Protein AF-A0A350P289-F1 (afdb_monomer)

Mean predicted aligned error: 6.03 Å

Radius of gyration: 18.63 Å; Cα contacts (8 Å, |Δi|>4): 152; chains: 1; bounding box: 45×40×48 Å

pLDDT: mean 89.86, std 7.53, range [51.72, 98.38]

Structure (mmCIF, N/CA/C/O backbone):
data_AF-A0A350P289-F1
#
_entry.id   AF-A0A350P289-F1
#
loop_
_atom_site.group_PDB
_atom_site.id
_atom_site.type_symbol
_atom_site.label_atom_id
_atom_site.lab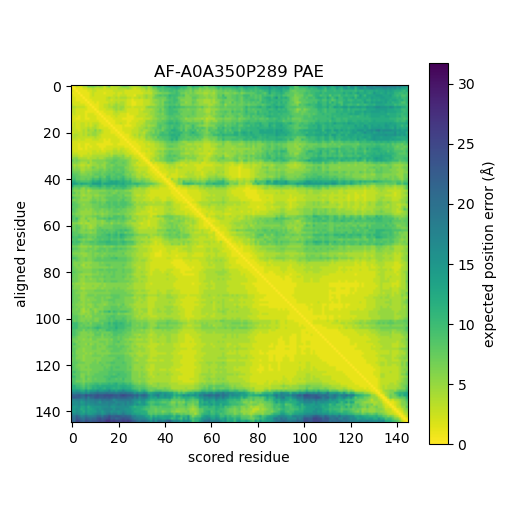el_alt_id
_atom_site.label_comp_id
_atom_site.label_asym_id
_atom_site.label_entity_id
_atom_site.label_seq_id
_atom_site.pdbx_PDB_ins_code
_atom_site.Cartn_x
_atom_site.Cartn_y
_atom_site.Cartn_z
_atom_site.occupancy
_atom_site.B_iso_or_equiv
_atom_site.auth_seq_id
_atom_site.auth_comp_id
_atom_site.auth_asym_id
_atom_site.auth_atom_id
_atom_site.pdbx_PDB_model_num
ATOM 1 N N . ALA A 1 1 ? 5.364 -18.287 -13.044 1.00 81.19 1 ALA A N 1
ATOM 2 C CA . ALA A 1 1 ? 4.497 -17.407 -12.232 1.00 81.19 1 ALA A CA 1
ATOM 3 C C . ALA A 1 1 ? 5.202 -16.102 -11.852 1.00 81.19 1 ALA A C 1
ATOM 5 O O . ALA A 1 1 ? 4.817 -15.075 -12.383 1.00 81.19 1 ALA A O 1
ATOM 6 N N . VAL A 1 2 ? 6.263 -16.122 -11.028 1.00 86.00 2 VAL A N 1
ATOM 7 C CA . VAL A 1 2 ? 6.943 -14.893 -10.541 1.00 86.00 2 VAL A CA 1
ATOM 8 C C . VAL A 1 2 ? 7.394 -13.955 -11.666 1.00 86.00 2 VAL A C 1
ATOM 10 O O . VAL A 1 2 ? 7.083 -12.773 -11.619 1.00 86.00 2 VAL A O 1
ATOM 13 N N . MET A 1 3 ? 8.055 -14.482 -12.703 1.00 89.81 3 MET A N 1
ATOM 14 C CA . MET A 1 3 ? 8.480 -13.670 -13.854 1.00 89.81 3 MET A CA 1
ATOM 15 C C . MET A 1 3 ? 7.303 -12.957 -14.532 1.00 89.81 3 MET A C 1
ATOM 17 O O . MET A 1 3 ? 7.392 -11.771 -14.814 1.00 89.81 3 MET A O 1
ATOM 21 N N . ALA A 1 4 ? 6.183 -13.658 -14.7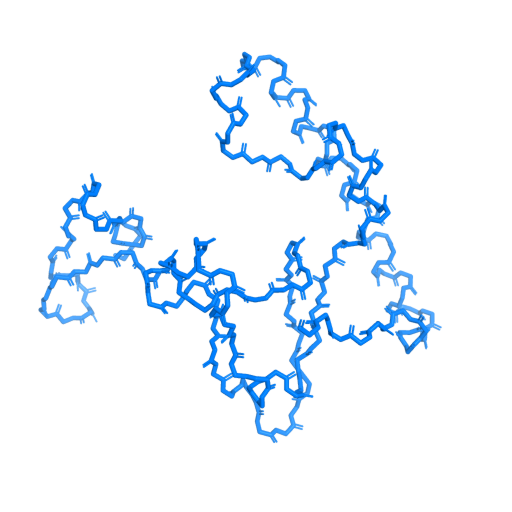25 1.00 90.62 4 ALA A N 1
ATOM 22 C CA . ALA A 1 4 ? 4.997 -13.091 -15.360 1.00 90.62 4 ALA A CA 1
ATOM 23 C C . ALA A 1 4 ? 4.347 -12.009 -14.501 1.00 90.62 4 ALA A C 1
ATOM 25 O O . ALA A 1 4 ? 3.934 -10.987 -15.026 1.00 90.62 4 ALA A O 1
ATOM 26 N N . SER A 1 5 ? 4.339 -12.192 -13.177 1.00 87.81 5 SER A N 1
ATOM 27 C CA . SER A 1 5 ? 3.789 -11.215 -12.234 1.00 87.81 5 SER A CA 1
ATOM 28 C C . SER A 1 5 ? 4.494 -9.858 -12.267 1.00 87.81 5 SER A C 1
ATOM 30 O O . SER A 1 5 ? 3.940 -8.917 -11.720 1.00 87.81 5 SER A O 1
ATOM 32 N N . GLY A 1 6 ? 5.692 -9.757 -12.851 1.00 86.88 6 GLY A N 1
ATOM 33 C CA . GLY A 1 6 ? 6.385 -8.486 -13.076 1.00 86.88 6 GLY A CA 1
ATOM 34 C C . GLY A 1 6 ? 6.463 -8.069 -14.547 1.00 86.88 6 GLY A C 1
ATOM 35 O O . GLY A 1 6 ? 7.056 -7.033 -14.844 1.00 86.88 6 GLY A O 1
ATOM 36 N N . SER A 1 7 ? 5.906 -8.854 -15.478 1.00 92.19 7 SER A N 1
ATOM 37 C CA . SER A 1 7 ? 5.923 -8.566 -16.916 1.00 92.19 7 SER A CA 1
ATOM 38 C C . SER A 1 7 ? 4.883 -7.501 -17.266 1.00 92.19 7 SER A C 1
ATOM 40 O O . SER A 1 7 ? 3.800 -7.809 -17.764 1.00 92.19 7 SER A O 1
ATOM 42 N N . ILE A 1 8 ? 5.195 -6.232 -16.997 1.00 88.19 8 ILE A N 1
ATOM 43 C CA . ILE A 1 8 ? 4.320 -5.103 -17.338 1.00 88.19 8 ILE A CA 1
ATOM 44 C C . ILE A 1 8 ? 4.228 -4.980 -18.872 1.00 88.19 8 ILE A C 1
ATOM 46 O O . ILE A 1 8 ? 5.271 -4.849 -19.529 1.00 88.19 8 ILE A O 1
ATOM 50 N N . PRO A 1 9 ? 3.014 -4.966 -19.462 1.00 87.12 9 PRO A N 1
ATOM 51 C CA . PRO A 1 9 ? 2.834 -4.764 -20.894 1.00 87.12 9 PRO A CA 1
ATOM 52 C C . PRO A 1 9 ? 3.561 -3.513 -21.390 1.00 87.12 9 PRO A C 1
ATOM 54 O O . PRO A 1 9 ? 3.576 -2.484 -20.717 1.00 87.12 9 PRO A O 1
ATOM 57 N N . LEU A 1 10 ? 4.148 -3.598 -22.587 1.00 87.06 10 LEU A N 1
ATOM 58 C CA . LEU A 1 10 ? 4.957 -2.546 -23.229 1.00 87.06 10 LEU A CA 1
ATOM 59 C C . LEU A 1 10 ? 6.327 -2.266 -22.580 1.00 87.06 10 LEU A C 1
ATOM 61 O O . LEU A 1 10 ? 7.142 -1.590 -23.202 1.00 87.06 10 LEU A O 1
ATOM 65 N N . ALA A 1 11 ? 6.607 -2.788 -21.382 1.00 89.12 11 ALA A N 1
ATOM 66 C CA . ALA A 1 11 ? 7.926 -2.704 -20.750 1.00 89.12 11 ALA A CA 1
ATOM 67 C C . ALA A 1 11 ? 8.704 -4.025 -20.853 1.00 89.12 11 ALA A C 1
ATOM 69 O O . ALA A 1 11 ? 9.914 -4.011 -21.071 1.00 89.12 11 ALA A O 1
ATOM 70 N N . LEU A 1 12 ? 8.013 -5.158 -20.704 1.00 92.06 12 LEU A N 1
ATOM 71 C CA . LEU A 1 12 ? 8.590 -6.502 -20.728 1.00 92.06 12 LEU A CA 1
ATOM 72 C C . LEU A 1 12 ? 7.738 -7.448 -21.583 1.00 92.06 12 LEU A C 1
ATOM 74 O O . LEU A 1 12 ? 6.526 -7.267 -21.726 1.00 92.06 12 LEU A O 1
ATOM 78 N N . SER A 1 13 ? 8.380 -8.473 -22.146 1.00 94.25 13 SER A N 1
ATOM 79 C CA . SER A 1 13 ? 7.691 -9.542 -22.875 1.00 94.25 13 SER A CA 1
ATOM 80 C C . SER A 1 13 ? 6.810 -10.381 -21.947 1.00 94.25 13 SER A C 1
ATOM 82 O O . SER A 1 13 ? 7.092 -10.514 -20.749 1.00 94.25 13 SER A O 1
ATOM 84 N N . ALA A 1 14 ? 5.762 -10.978 -22.520 1.00 94.06 14 ALA A N 1
ATOM 85 C CA . ALA A 1 14 ? 4.976 -11.992 -21.828 1.00 94.06 14 ALA A CA 1
ATOM 86 C C . ALA A 1 14 ? 5.861 -13.178 -21.434 1.00 94.06 14 ALA A C 1
ATOM 88 O O . ALA A 1 14 ? 6.860 -13.472 -22.095 1.00 94.06 14 ALA A O 1
ATOM 89 N N . VAL A 1 15 ? 5.452 -13.895 -20.393 1.00 95.50 15 VAL A N 1
ATOM 90 C CA . VAL A 1 15 ? 5.931 -15.257 -20.158 1.00 95.50 15 VAL A CA 1
ATOM 91 C C . VAL A 1 15 ? 4.938 -16.209 -20.805 1.00 95.50 15 VAL A C 1
ATOM 93 O O . VAL A 1 15 ? 3.743 -16.097 -20.557 1.00 95.50 15 VAL A O 1
ATOM 96 N N . GLU A 1 16 ? 5.425 -17.135 -21.617 1.00 96.06 16 GLU A N 1
ATOM 97 C CA . GLU A 1 16 ? 4.596 -18.118 -22.318 1.00 96.06 16 GLU A CA 1
ATOM 98 C C . GLU A 1 16 ? 4.479 -19.422 -21.524 1.00 96.06 16 GLU A C 1
ATOM 100 O O . GLU A 1 16 ? 5.413 -19.811 -20.818 1.00 96.06 16 GLU A O 1
ATOM 105 N N . ASP A 1 17 ? 3.322 -20.080 -21.645 1.00 93.75 17 ASP A N 1
ATOM 106 C CA . ASP A 1 17 ? 3.087 -21.484 -21.282 1.00 93.75 17 ASP A CA 1
ATOM 107 C C . ASP A 1 17 ? 3.637 -21.883 -19.900 1.00 93.75 17 ASP A C 1
ATOM 109 O O . ASP A 1 17 ? 4.353 -22.875 -19.726 1.00 93.75 17 ASP A O 1
ATOM 113 N N . ILE A 1 18 ? 3.304 -21.087 -18.877 1.00 93.88 18 ILE A N 1
ATOM 114 C CA . ILE A 1 18 ? 3.727 -21.351 -17.500 1.00 93.88 18 ILE A CA 1
ATOM 115 C C . ILE A 1 18 ? 3.205 -22.724 -17.068 1.00 93.88 18 ILE A C 1
ATOM 117 O O . ILE A 1 18 ? 2.000 -22.975 -17.057 1.00 93.88 18 ILE A O 1
ATOM 121 N N . HIS A 1 19 ? 4.118 -23.594 -16.625 1.00 92.44 19 HIS A N 1
ATOM 122 C CA . HIS A 1 19 ? 3.779 -24.928 -16.134 1.00 92.44 19 HIS A CA 1
ATOM 123 C C . HIS A 1 19 ? 2.638 -24.884 -15.101 1.00 92.44 19 HIS A C 1
ATOM 125 O O . HIS A 1 19 ? 2.766 -24.265 -14.042 1.00 92.44 19 HIS A O 1
ATOM 131 N N . GLY A 1 20 ? 1.535 -25.572 -15.405 1.00 93.31 20 GLY A N 1
ATOM 132 C CA . GLY A 1 20 ? 0.345 -25.657 -14.553 1.00 93.31 20 GLY A CA 1
ATOM 133 C C . GLY A 1 20 ? -0.681 -24.530 -14.727 1.00 93.31 20 GLY A C 1
ATOM 134 O O . GLY A 1 20 ? -1.769 -24.645 -14.175 1.00 93.31 20 GLY A O 1
ATOM 135 N N . ALA A 1 21 ? -0.385 -23.480 -15.499 1.00 91.50 21 ALA A N 1
ATOM 136 C CA . ALA A 1 21 ? -1.321 -22.383 -15.771 1.00 91.50 21 ALA A CA 1
ATOM 137 C C . ALA A 1 21 ? -2.129 -22.572 -17.071 1.00 91.50 21 ALA A C 1
ATOM 139 O O . ALA A 1 21 ? -3.082 -21.830 -17.310 1.00 91.50 21 ALA A O 1
ATOM 140 N N . GLY A 1 22 ? -1.758 -23.563 -17.889 1.00 92.81 22 GLY A N 1
ATOM 141 C CA . GLY A 1 22 ? -2.282 -23.761 -19.242 1.00 92.81 22 GLY A CA 1
ATOM 142 C C . GLY A 1 22 ? -1.423 -23.073 -20.313 1.00 92.81 22 GLY A C 1
ATOM 143 O O . GLY A 1 22 ? -0.402 -22.467 -19.988 1.00 92.81 22 GLY A O 1
ATOM 144 N N . PRO A 1 23 ? -1.786 -23.218 -21.597 1.00 94.75 23 PRO A N 1
ATOM 145 C CA . PRO A 1 23 ? -1.129 -22.497 -22.679 1.00 94.75 23 PRO A CA 1
ATOM 146 C C . PRO A 1 23 ? -1.579 -21.029 -22.722 1.00 94.75 23 PRO A C 1
ATOM 148 O O . PRO A 1 23 ? -2.761 -20.739 -22.515 1.00 94.75 23 PRO A O 1
ATOM 151 N N . GLY A 1 24 ? -0.667 -20.109 -23.043 1.00 94.06 24 GLY A N 1
ATOM 152 C CA . GLY A 1 24 ? -1.000 -18.691 -23.212 1.00 94.06 24 GLY A CA 1
ATOM 153 C C . GLY A 1 24 ? 0.111 -17.702 -22.862 1.00 94.06 24 GLY A C 1
ATOM 154 O O . GLY A 1 24 ? 1.205 -18.068 -22.440 1.00 94.06 24 GLY A O 1
ATOM 155 N N . MET A 1 25 ? -0.212 -16.418 -23.039 1.00 94.69 25 MET A N 1
ATOM 156 C CA . MET A 1 25 ? 0.654 -15.278 -22.729 1.00 94.69 25 MET A CA 1
ATOM 157 C C . MET A 1 25 ? 0.299 -14.722 -21.352 1.00 94.69 25 MET A C 1
ATOM 159 O O . MET A 1 25 ? -0.821 -14.257 -21.140 1.00 94.69 25 MET A O 1
ATOM 163 N N . TYR A 1 26 ? 1.257 -14.732 -20.433 1.00 93.69 26 TYR A N 1
ATOM 164 C CA . TYR A 1 26 ? 1.068 -14.268 -19.064 1.00 93.69 26 TYR A CA 1
ATOM 165 C C . TYR A 1 26 ? 1.821 -12.955 -18.834 1.00 93.69 26 TYR A C 1
ATOM 167 O O . TYR A 1 26 ? 3.030 -12.864 -19.064 1.00 93.69 26 TYR A O 1
ATOM 175 N N . TYR A 1 27 ? 1.090 -11.957 -18.346 1.00 92.94 27 TYR A N 1
ATOM 176 C CA . TYR A 1 27 ? 1.582 -10.623 -18.004 1.00 92.94 27 TYR A CA 1
ATOM 177 C C . TYR A 1 27 ? 1.338 -10.321 -16.521 1.00 92.94 27 TYR A C 1
ATOM 179 O O . TYR A 1 27 ? 0.742 -11.123 -15.799 1.00 92.94 27 TYR A O 1
ATOM 187 N N . ASP A 1 28 ? 1.808 -9.155 -16.082 1.00 91.81 28 ASP A N 1
ATOM 188 C CA . ASP A 1 28 ? 1.608 -8.642 -14.729 1.00 91.81 28 ASP A CA 1
ATOM 189 C C . ASP A 1 28 ? 0.106 -8.557 -14.401 1.00 91.81 28 ASP A C 1
ATOM 191 O O . ASP A 1 28 ? -0.660 -7.876 -15.086 1.00 91.81 28 ASP A O 1
ATOM 195 N N . GLY A 1 29 ? -0.315 -9.268 -13.351 1.00 86.62 29 GLY A N 1
ATOM 196 C CA . GLY A 1 29 ? -1.717 -9.324 -12.929 1.00 86.62 29 GLY A CA 1
ATOM 197 C C . GLY A 1 29 ? -2.240 -7.997 -12.377 1.00 86.62 29 GLY A C 1
ATOM 198 O O . GLY A 1 29 ? -3.435 -7.731 -12.453 1.00 86.62 29 GLY A O 1
ATOM 199 N N . GLY A 1 30 ? -1.358 -7.107 -11.917 1.00 85.25 30 GLY A N 1
ATOM 200 C CA . GLY A 1 30 ? -1.731 -5.763 -11.488 1.00 85.25 30 GLY A CA 1
ATOM 201 C C . GLY A 1 30 ? -2.308 -4.918 -12.624 1.00 85.25 30 GLY A C 1
ATOM 202 O O . GLY A 1 30 ? -2.946 -3.903 -12.365 1.00 85.25 30 GLY A O 1
ATOM 203 N N . VAL A 1 31 ? -2.134 -5.320 -13.888 1.00 84.31 31 VAL A N 1
ATOM 204 C CA . VAL A 1 31 ? -2.793 -4.669 -15.028 1.00 84.31 31 VAL A CA 1
ATOM 205 C C . VAL A 1 31 ? -4.316 -4.742 -14.907 1.00 84.31 31 VAL A C 1
ATOM 207 O O . VAL A 1 31 ? -4.980 -3.742 -15.189 1.00 84.31 31 VAL A O 1
ATOM 210 N N . THR A 1 32 ? -4.853 -5.888 -14.479 1.00 78.38 32 THR A N 1
ATOM 211 C CA . THR A 1 32 ? -6.297 -6.123 -14.319 1.00 78.38 32 THR A CA 1
ATOM 212 C C . THR A 1 32 ? -6.752 -5.947 -12.878 1.00 78.38 32 THR A C 1
ATOM 214 O O . THR A 1 32 ? -7.766 -5.297 -12.651 1.00 78.38 32 THR A O 1
ATOM 217 N N . ASP A 1 33 ? -5.974 -6.456 -11.924 1.00 80.50 33 ASP A N 1
ATOM 218 C CA . ASP A 1 33 ? -6.335 -6.557 -10.510 1.00 80.50 33 ASP A CA 1
ATOM 219 C C . ASP A 1 33 ? -5.272 -5.874 -9.645 1.00 80.50 33 ASP A C 1
ATOM 221 O O . ASP A 1 33 ? -4.585 -6.501 -8.837 1.00 80.50 33 ASP A O 1
ATOM 225 N N . TYR A 1 34 ? -5.083 -4.566 -9.848 1.00 86.44 34 TYR A N 1
ATOM 226 C CA . TYR A 1 34 ? -4.118 -3.793 -9.061 1.00 86.44 34 TYR A CA 1
ATOM 227 C C . TYR A 1 34 ? -4.546 -3.728 -7.594 1.00 86.44 34 TYR A C 1
ATOM 229 O O . TYR A 1 34 ? -3.760 -4.005 -6.688 1.00 86.44 34 TYR A O 1
ATOM 237 N N . HIS A 1 35 ? -5.818 -3.411 -7.378 1.00 89.44 35 HIS A N 1
ATOM 238 C CA . HIS A 1 35 ? -6.513 -3.649 -6.127 1.00 89.44 35 HIS A CA 1
ATOM 239 C C . HIS A 1 35 ? -7.829 -4.339 -6.456 1.00 89.44 35 HIS A C 1
ATOM 241 O O . HIS A 1 35 ? -8.568 -3.872 -7.322 1.00 89.44 35 HIS A O 1
ATOM 247 N N . PHE A 1 36 ? -8.122 -5.439 -5.771 1.00 87.94 36 PHE A N 1
ATOM 248 C CA . PHE A 1 36 ? -9.312 -6.229 -6.063 1.00 87.94 36 PHE A CA 1
ATOM 249 C C . PHE A 1 36 ? -10.581 -5.400 -5.874 1.00 87.94 36 PHE A C 1
ATOM 251 O O . PHE A 1 36 ? -10.825 -4.901 -4.776 1.00 87.94 36 PHE A O 1
ATOM 258 N N . ASP A 1 37 ? -11.376 -5.283 -6.937 1.00 88.38 37 ASP A N 1
ATOM 259 C CA . ASP A 1 37 ? -12.699 -4.653 -6.958 1.00 88.38 37 ASP A CA 1
ATOM 260 C C . ASP A 1 37 ? -13.769 -5.732 -7.148 1.00 88.38 37 ASP A C 1
ATOM 262 O O . ASP A 1 37 ? -14.396 -5.849 -8.202 1.00 88.38 37 ASP A O 1
ATOM 266 N N . ILE A 1 38 ? -13.914 -6.577 -6.125 1.00 90.50 38 ILE A N 1
ATOM 267 C CA . ILE A 1 38 ? -14.813 -7.736 -6.103 1.00 90.50 38 ILE A CA 1
ATOM 268 C C . ILE A 1 38 ? -15.575 -7.792 -4.772 1.00 90.50 38 ILE A C 1
ATOM 270 O O . ILE A 1 38 ? -15.069 -7.283 -3.772 1.00 90.50 38 ILE A O 1
ATOM 274 N N . PRO A 1 39 ? -16.735 -8.469 -4.702 1.0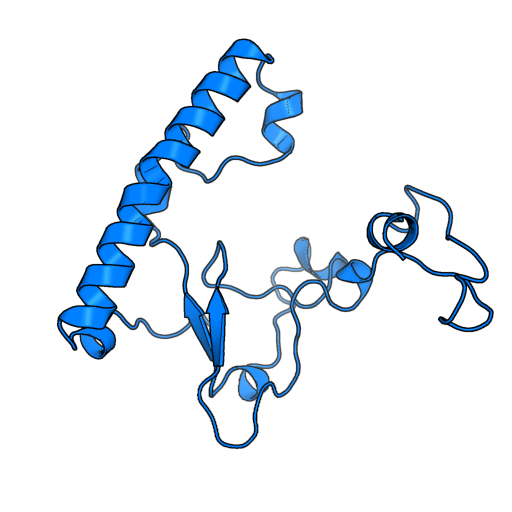0 91.25 39 PRO A N 1
ATOM 275 C CA . PRO A 1 39 ? -17.375 -8.771 -3.425 1.00 91.25 39 PRO A CA 1
ATOM 276 C C . PRO A 1 39 ? -16.481 -9.740 -2.634 1.00 91.25 39 PRO A C 1
ATOM 278 O O . PRO A 1 39 ? -16.363 -10.911 -2.993 1.00 91.25 39 PRO A O 1
ATOM 281 N N . PHE A 1 40 ? -15.798 -9.254 -1.593 1.00 90.00 40 PHE A N 1
ATOM 282 C CA . PHE A 1 40 ? -14.787 -10.054 -0.886 1.00 90.00 40 PHE A CA 1
ATOM 283 C C . PHE A 1 40 ? -15.379 -11.155 0.004 1.00 90.00 40 PHE A C 1
ATOM 285 O O . PHE A 1 40 ? -14.760 -12.203 0.184 1.00 90.00 40 PHE A O 1
ATOM 292 N N . SER A 1 41 ? -16.538 -10.905 0.610 1.00 89.56 41 SER A N 1
ATOM 293 C CA . SER A 1 41 ? -17.231 -11.850 1.489 1.00 89.56 41 SER A CA 1
ATOM 294 C C . SER A 1 41 ? -18.719 -11.518 1.531 1.00 89.56 41 SER A C 1
ATOM 296 O O . SER A 1 41 ? -19.082 -10.345 1.492 1.00 89.56 41 SER A O 1
ATOM 298 N N . ASP A 1 42 ? -19.564 -12.542 1.635 1.00 85.50 42 ASP A N 1
ATOM 299 C CA . ASP A 1 42 ? -21.020 -12.377 1.695 1.00 85.50 42 ASP A CA 1
ATOM 300 C C . ASP A 1 42 ? -21.535 -12.100 3.120 1.00 85.50 42 ASP A C 1
ATOM 302 O O . ASP A 1 42 ? -22.618 -11.541 3.291 1.00 85.50 42 ASP A O 1
ATOM 306 N N . ASP A 1 43 ? -20.788 -12.499 4.155 1.00 88.75 43 ASP A N 1
ATOM 307 C CA . ASP A 1 43 ? -21.287 -12.556 5.538 1.00 88.75 43 ASP A CA 1
ATOM 308 C C . ASP A 1 43 ? -20.286 -12.103 6.613 1.00 88.75 43 ASP A C 1
ATOM 310 O O . ASP A 1 43 ? -20.629 -12.056 7.797 1.00 88.75 43 ASP A O 1
ATOM 314 N N . SER A 1 44 ? -19.059 -11.751 6.227 1.00 91.88 44 SER A N 1
ATOM 315 C CA . SER A 1 44 ? -17.975 -11.444 7.161 1.00 91.88 44 SER A CA 1
ATOM 316 C C . SER A 1 44 ? -17.348 -10.083 6.882 1.00 91.88 44 SER A C 1
ATOM 318 O O . SER A 1 44 ? -17.383 -9.577 5.764 1.00 91.88 44 SER A O 1
ATOM 320 N N . LEU A 1 45 ? -16.742 -9.484 7.910 1.00 91.69 45 LEU A N 1
ATOM 321 C CA . LEU A 1 45 ? -15.894 -8.306 7.738 1.00 91.69 45 LEU A CA 1
ATOM 322 C C . LEU A 1 45 ? -14.532 -8.733 7.176 1.00 91.69 45 LEU A C 1
ATOM 324 O O . LEU A 1 45 ? -13.934 -9.698 7.655 1.00 91.69 45 LEU A O 1
ATOM 328 N N . VAL A 1 46 ? -14.014 -7.976 6.213 1.00 93.38 46 VAL A N 1
ATOM 329 C CA . VAL A 1 46 ? -12.716 -8.218 5.581 1.00 93.38 46 VAL A CA 1
ATOM 330 C C . VAL A 1 46 ? -11.736 -7.141 6.016 1.00 93.38 46 VAL A C 1
ATOM 332 O O . VAL A 1 46 ? -11.961 -5.955 5.797 1.00 93.38 46 VAL A O 1
ATOM 335 N N . LEU A 1 47 ? -10.631 -7.552 6.636 1.00 91.38 47 LEU A N 1
ATOM 336 C CA . LEU A 1 47 ? -9.525 -6.651 6.943 1.00 91.38 47 LEU A CA 1
ATOM 337 C C . LEU A 1 47 ? -8.606 -6.558 5.723 1.00 91.38 47 LEU A C 1
ATOM 339 O O . LEU A 1 47 ? -8.080 -7.576 5.273 1.00 91.38 47 LEU A O 1
ATOM 343 N N . TYR A 1 48 ? -8.391 -5.346 5.218 1.00 92.06 48 TYR A N 1
ATOM 344 C CA . TYR A 1 48 ? -7.573 -5.084 4.036 1.00 92.06 48 TYR A CA 1
ATOM 345 C C . TYR A 1 48 ? -6.394 -4.165 4.398 1.00 92.06 48 TYR A C 1
ATOM 347 O O . TYR A 1 48 ? -6.535 -2.939 4.385 1.00 92.06 48 TYR A O 1
ATOM 355 N N . PRO A 1 49 ? -5.225 -4.722 4.772 1.00 91.94 49 PRO A N 1
ATOM 356 C CA . PRO A 1 49 ? -4.032 -3.927 5.043 1.00 91.94 49 PRO A CA 1
ATOM 357 C C . PRO A 1 49 ? -3.562 -3.203 3.781 1.00 91.94 49 PRO A C 1
ATOM 359 O O . PRO A 1 49 ? -3.325 -3.827 2.745 1.00 91.94 49 PRO A O 1
ATOM 362 N N . HIS A 1 50 ? -3.407 -1.886 3.865 1.00 91.88 50 HIS A N 1
ATOM 363 C CA . HIS A 1 50 ? -2.998 -1.066 2.737 1.00 91.88 50 HIS A CA 1
ATOM 364 C C . HIS A 1 50 ? -2.160 0.146 3.161 1.00 91.88 50 HIS A C 1
ATOM 366 O O . HIS A 1 50 ? -2.093 0.505 4.332 1.00 91.88 50 HIS A O 1
ATOM 372 N N . PHE A 1 51 ? -1.492 0.786 2.201 1.00 89.00 51 PHE A N 1
ATOM 373 C CA . PHE A 1 51 ? -0.659 1.968 2.466 1.00 89.00 51 PHE A CA 1
ATOM 374 C C . PHE A 1 51 ? -1.451 3.279 2.416 1.00 89.00 51 PHE A C 1
ATOM 376 O O . PHE A 1 51 ? -0.989 4.291 2.935 1.00 89.00 51 PHE A O 1
ATOM 383 N N . TYR A 1 52 ? -2.627 3.258 1.787 1.00 87.50 52 TYR A N 1
ATOM 384 C CA . TYR A 1 52 ? -3.478 4.421 1.561 1.00 87.50 52 TYR A CA 1
ATOM 385 C C . TYR A 1 52 ? -4.944 4.099 1.887 1.00 87.50 52 TYR A C 1
ATOM 387 O O . TYR A 1 52 ? -5.329 2.932 1.841 1.00 87.50 52 TYR A O 1
ATOM 395 N N . PRO A 1 53 ? -5.781 5.112 2.163 1.00 87.25 53 PRO A N 1
ATOM 396 C CA . PRO A 1 53 ? -7.205 4.912 2.446 1.00 87.25 53 PRO A CA 1
ATOM 397 C C . PRO A 1 53 ? -8.074 4.744 1.187 1.00 87.25 53 PRO A C 1
ATOM 399 O O . PRO A 1 53 ? -9.293 4.659 1.297 1.00 87.25 53 PRO A O 1
ATOM 402 N N . HIS A 1 54 ? -7.479 4.722 -0.010 1.00 85.31 54 HIS A N 1
ATOM 403 C CA . HIS A 1 54 ? -8.196 4.665 -1.284 1.00 85.31 54 HIS A CA 1
ATOM 404 C C . HIS A 1 54 ? -7.795 3.452 -2.117 1.00 85.31 54 HIS A C 1
ATOM 406 O O . HIS A 1 54 ? -6.685 2.932 -2.003 1.00 85.31 54 HIS A O 1
ATOM 412 N N . ILE A 1 55 ? -8.698 3.056 -3.015 1.00 86.94 55 ILE A N 1
ATOM 413 C CA . ILE A 1 55 ? -8.525 1.916 -3.905 1.00 86.94 55 ILE A CA 1
ATOM 414 C C . ILE A 1 55 ? -8.477 2.368 -5.369 1.00 86.94 55 ILE A C 1
ATOM 416 O O . ILE A 1 55 ? -9.266 3.189 -5.831 1.00 86.94 55 ILE A O 1
ATOM 420 N N . THR A 1 56 ? -7.531 1.802 -6.110 1.00 88.12 56 THR A N 1
ATOM 421 C CA . THR A 1 56 ? -7.346 1.978 -7.559 1.00 88.12 56 THR A CA 1
ATOM 422 C C . THR A 1 56 ? -7.481 0.611 -8.239 1.00 88.12 56 THR A C 1
ATOM 424 O O . THR A 1 56 ? -6.532 -0.162 -8.122 1.00 88.12 56 THR A O 1
ATOM 427 N N . PRO A 1 57 ? -8.611 0.291 -8.897 1.00 83.44 57 PRO A N 1
ATOM 428 C CA . PRO A 1 57 ? -8.899 -1.068 -9.369 1.00 83.44 57 PRO A CA 1
ATOM 429 C C . PRO A 1 57 ? -7.857 -1.631 -10.343 1.00 83.44 57 PRO A C 1
ATOM 431 O O . PRO A 1 57 ? -7.271 -2.679 -10.087 1.00 83.44 57 PRO A O 1
ATOM 434 N N . GLY A 1 58 ? -7.560 -0.908 -11.426 1.00 83.31 58 GLY A N 1
ATOM 435 C CA . GLY A 1 58 ? -6.576 -1.319 -12.427 1.00 83.31 58 GLY A CA 1
ATOM 436 C C . GLY A 1 58 ? -5.329 -0.437 -12.452 1.00 83.31 58 GLY A C 1
ATOM 437 O O . GLY A 1 58 ? -5.353 0.746 -12.102 1.00 83.31 58 GLY A O 1
ATOM 438 N N . TRP A 1 59 ? -4.216 -0.974 -12.957 1.00 83.00 59 TRP A N 1
ATOM 439 C CA . TRP A 1 59 ? -2.971 -0.209 -13.100 1.00 83.00 59 TRP A CA 1
ATOM 440 C C . TRP A 1 59 ? -3.128 1.038 -13.984 1.00 83.00 59 TRP A C 1
ATOM 442 O O . TRP A 1 59 ? -2.546 2.084 -13.684 1.00 83.00 59 TRP A O 1
ATOM 452 N N . PHE A 1 60 ? -3.951 0.955 -15.036 1.00 83.94 60 PHE A N 1
ATOM 453 C CA . PHE A 1 60 ? -4.253 2.085 -15.923 1.00 83.94 60 PHE A CA 1
ATOM 454 C C . PHE A 1 60 ? -5.099 3.179 -15.256 1.00 83.94 60 PHE A C 1
ATOM 456 O O . PHE A 1 60 ? -5.074 4.324 -15.708 1.00 83.94 60 PHE A O 1
ATOM 463 N N . ASP A 1 61 ? -5.792 2.873 -14.157 1.00 85.00 61 ASP A N 1
ATOM 464 C CA . ASP A 1 61 ? -6.640 3.839 -13.453 1.00 85.00 61 ASP A CA 1
ATOM 465 C C . ASP A 1 61 ? -5.822 4.826 -12.609 1.00 85.00 61 ASP A C 1
ATOM 467 O O . ASP A 1 61 ? -6.326 5.881 -12.235 1.00 85.00 61 ASP A O 1
ATOM 471 N N . LYS A 1 62 ? -4.526 4.563 -12.378 1.00 81.81 62 LYS A N 1
ATOM 472 C CA . LYS A 1 62 ? -3.629 5.440 -11.597 1.00 81.81 62 LYS A CA 1
ATOM 473 C C . LYS A 1 62 ? -3.590 6.889 -12.085 1.00 81.81 62 LYS A C 1
ATOM 475 O O . LYS A 1 62 ? -3.325 7.791 -11.297 1.00 81.81 62 LYS A O 1
ATOM 480 N N . MET A 1 63 ? -3.793 7.112 -13.383 1.00 84.75 63 MET A N 1
ATOM 481 C CA . MET A 1 63 ? -3.818 8.451 -13.987 1.00 84.75 63 MET A CA 1
ATOM 482 C C . MET A 1 63 ? -5.240 8.990 -14.192 1.00 84.75 63 MET A C 1
ATOM 484 O O . MET A 1 63 ? -5.406 10.139 -14.598 1.00 84.75 63 MET A O 1
ATOM 488 N N . LEU A 1 64 ? -6.260 8.176 -13.921 1.00 87.69 64 LEU A N 1
ATOM 489 C CA . LEU A 1 64 ? -7.668 8.464 -14.159 1.00 87.69 64 LEU A CA 1
ATOM 490 C C . LEU A 1 64 ? -8.370 8.629 -12.808 1.00 87.69 64 LEU A C 1
ATOM 492 O O . LEU A 1 64 ? -9.084 7.743 -12.356 1.00 87.69 64 LEU A O 1
ATOM 496 N N . SER A 1 65 ? -8.188 9.776 -12.151 1.00 82.12 65 SER A N 1
ATOM 497 C CA . SER A 1 65 ? -8.688 10.019 -10.781 1.00 82.12 65 SER A CA 1
ATOM 498 C C . SER A 1 65 ? -10.211 9.894 -10.600 1.00 82.12 65 SER A C 1
ATOM 500 O O . SER A 1 65 ? -10.696 9.834 -9.470 1.00 82.12 65 SER A O 1
ATOM 502 N N . TRP A 1 66 ? -10.971 9.855 -11.699 1.00 83.94 66 TRP A N 1
ATOM 503 C CA . TRP A 1 66 ? -12.417 9.625 -11.706 1.00 83.94 66 TRP A CA 1
ATOM 504 C C . TRP A 1 66 ? -12.811 8.140 -11.716 1.00 83.94 66 TRP A C 1
ATOM 506 O O . TRP A 1 66 ? -13.976 7.826 -11.482 1.00 83.94 66 TRP A O 1
ATOM 516 N N . ARG A 1 67 ? -11.882 7.225 -12.018 1.00 84.12 67 ARG A N 1
ATOM 517 C CA . ARG A 1 67 ? -12.110 5.775 -11.975 1.00 84.12 67 ARG A CA 1
ATOM 518 C C . ARG A 1 67 ? -11.852 5.291 -10.554 1.00 84.12 67 ARG A C 1
ATOM 520 O O . ARG A 1 67 ? -10.750 5.432 -10.033 1.00 84.12 67 ARG A O 1
ATOM 527 N N . ARG A 1 68 ? -12.892 4.748 -9.930 1.00 81.25 68 ARG A N 1
ATOM 528 C CA . ARG A 1 68 ? -12.883 4.231 -8.557 1.00 81.25 68 ARG A CA 1
ATOM 529 C C . ARG A 1 68 ? -13.497 2.837 -8.550 1.00 81.25 68 ARG A C 1
ATOM 531 O O . ARG A 1 68 ? -14.249 2.512 -9.469 1.00 81.25 68 ARG A O 1
ATOM 538 N N . GLY A 1 69 ? -13.160 2.046 -7.533 1.00 84.50 69 GLY A N 1
ATOM 539 C CA . GLY A 1 69 ? -13.800 0.748 -7.319 1.00 84.50 69 GLY A CA 1
ATOM 540 C C . GLY A 1 69 ? -15.294 0.903 -7.042 1.00 84.50 69 GLY A C 1
ATOM 541 O O . GLY A 1 69 ? -15.743 1.979 -6.633 1.00 84.50 69 GLY A O 1
ATOM 542 N N . ASN A 1 70 ? -16.071 -0.152 -7.276 1.00 88.75 70 ASN A N 1
ATOM 543 C CA . ASN A 1 70 ? -17.493 -0.152 -6.956 1.00 88.75 70 ASN A CA 1
ATOM 544 C C . ASN A 1 70 ? -17.669 -0.087 -5.428 1.00 88.75 70 ASN A C 1
ATOM 546 O O . ASN A 1 70 ? -17.296 -1.042 -4.750 1.00 88.75 70 ASN A O 1
ATOM 550 N N . PRO A 1 71 ? -18.282 0.969 -4.857 1.00 87.38 71 PRO A N 1
ATOM 551 C CA . PRO A 1 71 ? -18.427 1.092 -3.406 1.00 87.38 71 PRO A CA 1
ATOM 552 C C . PRO A 1 71 ? -19.105 -0.119 -2.752 1.00 87.38 71 PRO A C 1
ATOM 554 O O . PRO A 1 71 ? -18.715 -0.511 -1.660 1.00 87.38 71 PRO A O 1
ATOM 557 N N . GLN A 1 72 ? -20.042 -0.762 -3.460 1.00 90.25 72 GLN A N 1
ATOM 558 C CA . GLN A 1 72 ? -20.772 -1.941 -2.974 1.00 90.25 72 GLN A CA 1
ATOM 559 C C . GLN A 1 72 ? -19.862 -3.148 -2.713 1.00 90.25 72 GLN A C 1
ATOM 561 O O . GLN A 1 72 ? -20.175 -3.997 -1.887 1.00 90.25 72 GLN A O 1
ATOM 566 N N . HIS A 1 73 ? -18.725 -3.240 -3.407 1.00 91.62 73 HIS A N 1
ATOM 567 C CA . HIS A 1 73 ? -17.749 -4.307 -3.190 1.00 91.62 73 HIS A CA 1
ATOM 568 C C . HIS A 1 73 ? -16.955 -4.131 -1.886 1.00 91.62 73 HIS A C 1
ATOM 570 O O . HIS A 1 73 ? -16.323 -5.079 -1.426 1.00 91.62 73 HIS A O 1
ATOM 576 N N . TYR A 1 74 ? -17.001 -2.939 -1.281 1.00 90.00 74 TYR A N 1
ATOM 577 C CA . TYR A 1 74 ? -16.241 -2.590 -0.080 1.00 90.00 74 TYR A CA 1
ATOM 578 C C . TYR A 1 74 ? -17.125 -2.320 1.146 1.00 90.00 74 TYR A C 1
ATOM 580 O O . TYR A 1 74 ? -16.605 -1.908 2.181 1.00 90.00 74 TYR A O 1
ATOM 588 N N . ASP A 1 75 ? -18.435 -2.583 1.076 1.00 90.00 75 ASP A N 1
ATOM 589 C CA . ASP A 1 75 ? -19.383 -2.323 2.176 1.00 90.00 75 ASP A CA 1
ATOM 590 C C . ASP A 1 75 ? -19.030 -3.084 3.475 1.00 90.00 75 ASP A C 1
ATOM 592 O O . ASP A 1 75 ? -19.368 -2.643 4.575 1.00 90.00 75 ASP A O 1
ATOM 596 N N . ASN A 1 76 ? -18.317 -4.209 3.363 1.00 92.12 76 ASN A N 1
ATOM 597 C CA . ASN A 1 76 ? -17.808 -5.018 4.474 1.00 92.12 76 ASN A CA 1
ATOM 598 C C . ASN A 1 76 ? -16.272 -5.043 4.561 1.00 92.12 76 ASN A C 1
ATOM 600 O O . ASN A 1 76 ? -15.705 -5.957 5.166 1.00 92.12 76 ASN A O 1
ATOM 604 N N . VAL A 1 77 ? -15.584 -4.061 3.976 1.00 92.38 77 VAL A N 1
ATOM 605 C CA . VAL A 1 77 ? -14.119 -3.991 3.983 1.00 92.38 77 VAL A CA 1
ATOM 606 C C . VAL A 1 77 ? -13.642 -2.898 4.937 1.00 92.38 77 VAL A C 1
ATOM 608 O O . VAL A 1 77 ? -13.981 -1.726 4.797 1.00 92.38 77 VAL A O 1
ATOM 611 N N . LEU A 1 78 ? -12.796 -3.279 5.894 1.00 91.62 78 LEU A N 1
ATOM 612 C CA . LEU A 1 78 ? -12.053 -2.360 6.748 1.00 91.62 78 LEU A CA 1
ATOM 613 C C . LEU A 1 78 ? -10.627 -2.213 6.212 1.00 91.62 78 LEU A C 1
ATOM 615 O O . LEU A 1 78 ? -9.811 -3.131 6.334 1.00 91.62 78 LEU A O 1
ATOM 619 N N . ILE A 1 79 ? -10.318 -1.049 5.640 1.00 91.88 79 ILE A N 1
ATOM 620 C CA . ILE A 1 79 ? -8.961 -0.728 5.190 1.00 91.88 79 ILE A CA 1
ATOM 621 C C . ILE A 1 79 ? -8.119 -0.336 6.405 1.00 91.88 79 ILE A C 1
ATOM 623 O O . ILE A 1 79 ? -8.440 0.615 7.116 1.00 91.88 79 ILE A O 1
ATOM 627 N N . LEU A 1 80 ? -7.033 -1.071 6.636 1.00 92.00 80 LEU A N 1
ATOM 628 C CA . LEU A 1 80 ? -6.055 -0.763 7.675 1.00 92.00 80 LEU A CA 1
ATOM 629 C C . LEU A 1 80 ? -4.855 -0.075 7.030 1.00 92.00 80 LEU A C 1
ATOM 631 O O . LEU A 1 80 ? -4.058 -0.737 6.367 1.00 92.00 80 LEU A O 1
ATOM 635 N N . CYS A 1 81 ? -4.725 1.234 7.228 1.00 93.50 81 CYS A N 1
ATOM 636 C CA . CYS A 1 81 ? -3.635 2.029 6.672 1.00 93.50 81 CYS A CA 1
ATOM 637 C C . CYS A 1 81 ? -3.109 3.070 7.673 1.00 93.50 81 CYS A C 1
ATOM 639 O O . CYS A 1 81 ? -3.807 3.401 8.633 1.00 93.50 81 CYS A O 1
ATOM 641 N N . PRO A 1 82 ? -1.896 3.613 7.458 1.00 94.31 82 PRO A N 1
ATOM 642 C CA . PRO A 1 82 ? -1.389 4.721 8.261 1.00 94.31 82 PRO A CA 1
ATOM 643 C C . PRO A 1 82 ? -2.275 5.968 8.127 1.00 94.31 82 PRO A C 1
ATOM 645 O O . PRO A 1 82 ? -2.848 6.218 7.063 1.00 94.31 82 PRO A O 1
ATOM 648 N N . SER A 1 83 ? -2.353 6.775 9.186 1.00 92.69 83 SER A N 1
ATOM 649 C CA . SER A 1 83 ? -3.067 8.055 9.153 1.00 92.69 83 SER A CA 1
ATOM 650 C C . SER A 1 83 ? -2.327 9.105 8.316 1.00 92.69 83 SER A C 1
ATOM 652 O O . SER A 1 83 ? -1.103 9.047 8.140 1.00 92.69 83 SER A O 1
ATOM 654 N N . ALA A 1 84 ? -3.061 10.104 7.822 1.00 93.31 84 ALA A N 1
ATOM 655 C CA . ALA A 1 84 ? -2.476 11.216 7.075 1.00 93.31 84 ALA A CA 1
ATOM 656 C C . ALA A 1 84 ? -1.467 12.002 7.929 1.00 93.31 84 ALA A C 1
ATOM 658 O O . ALA A 1 84 ? -0.419 12.415 7.433 1.00 93.31 84 ALA A O 1
ATOM 659 N N . GLU A 1 85 ? -1.747 12.155 9.224 1.00 95.12 85 GLU A N 1
ATOM 660 C CA . GLU A 1 85 ? -0.879 12.812 10.198 1.00 95.12 85 GLU A CA 1
ATOM 661 C C . GLU A 1 85 ? 0.437 12.050 10.375 1.00 95.12 85 GLU A C 1
ATOM 663 O O . GLU A 1 85 ? 1.511 12.661 10.371 1.00 95.12 85 GLU A O 1
ATOM 668 N N . TRP A 1 86 ? 0.377 10.717 10.472 1.00 96.19 86 TRP A N 1
ATOM 669 C CA . TRP A 1 86 ? 1.580 9.895 10.570 1.00 96.19 86 TRP A CA 1
ATOM 670 C C . TRP A 1 86 ? 2.429 10.018 9.302 1.00 96.19 86 TRP A C 1
ATOM 672 O O . TRP A 1 86 ? 3.627 10.295 9.396 1.00 96.19 86 TRP A O 1
ATOM 682 N N . VAL A 1 87 ? 1.812 9.928 8.118 1.00 97.06 87 VAL A N 1
ATOM 683 C CA . VAL A 1 87 ? 2.513 10.095 6.831 1.00 97.06 87 VAL A CA 1
ATOM 684 C C . VAL A 1 87 ? 3.136 11.488 6.706 1.00 97.06 87 VAL A C 1
ATOM 686 O O . VAL A 1 87 ? 4.289 11.608 6.287 1.00 97.06 87 VAL A O 1
ATOM 689 N N . ALA A 1 88 ? 2.424 12.542 7.114 1.00 97.62 88 ALA A N 1
ATOM 690 C CA . ALA A 1 88 ? 2.930 13.913 7.088 1.00 97.62 88 ALA A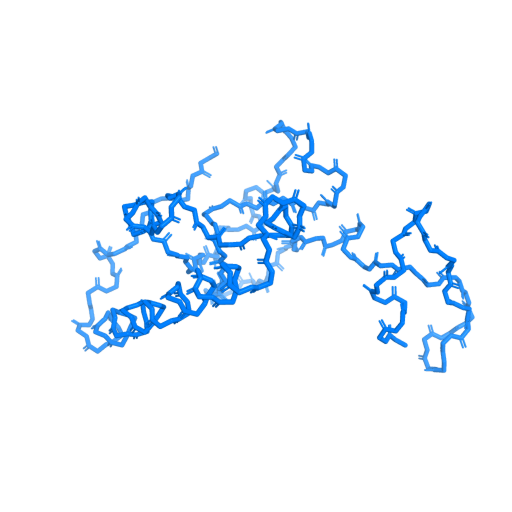 CA 1
ATOM 691 C C . ALA A 1 88 ? 4.148 14.110 8.005 1.00 97.62 88 ALA A C 1
ATOM 693 O O . ALA A 1 88 ? 5.027 14.917 7.690 1.00 97.62 88 ALA A O 1
ATOM 694 N N . SER A 1 89 ? 4.216 13.352 9.104 1.00 97.75 89 SER A N 1
ATOM 695 C CA . SER A 1 89 ? 5.330 13.381 10.055 1.00 97.75 89 SER A CA 1
ATOM 696 C C . SER A 1 89 ? 6.604 12.691 9.550 1.00 97.75 89 SER A C 1
ATOM 698 O O . SER A 1 89 ? 7.659 12.848 10.167 1.00 97.75 89 SER A O 1
ATOM 700 N N . LEU A 1 90 ? 6.533 11.891 8.480 1.00 98.06 90 LEU A N 1
ATOM 701 C CA . LEU A 1 90 ? 7.697 11.206 7.914 1.00 98.06 90 LEU A CA 1
ATOM 702 C C . LEU A 1 90 ? 8.660 12.193 7.232 1.00 98.06 90 LEU A C 1
ATOM 704 O O . LEU A 1 90 ? 8.245 13.272 6.797 1.00 98.06 90 LEU A O 1
ATOM 708 N N . PRO A 1 91 ? 9.943 11.824 7.043 1.00 96.94 91 PRO A N 1
ATOM 709 C CA . PRO A 1 91 ? 10.825 12.576 6.161 1.00 96.94 91 PRO A CA 1
ATOM 710 C C . PRO A 1 91 ? 10.199 12.722 4.769 1.00 96.94 91 PRO A C 1
ATOM 712 O O . PRO A 1 91 ? 9.651 11.767 4.216 1.00 96.94 91 PRO A O 1
ATOM 715 N N . PHE A 1 92 ? 10.276 13.934 4.216 1.00 96.94 92 PHE A N 1
ATOM 716 C CA . PHE A 1 92 ? 9.635 14.314 2.950 1.00 96.94 92 PHE A CA 1
ATOM 717 C C . PHE A 1 92 ? 8.097 14.193 2.940 1.00 96.94 92 PHE A C 1
ATOM 719 O O . PHE A 1 92 ? 7.499 14.271 1.867 1.00 96.94 92 PHE A O 1
ATOM 726 N N . SER A 1 93 ? 7.467 14.019 4.111 1.00 97.00 93 SER A N 1
ATOM 727 C CA . SER A 1 93 ? 6.014 13.912 4.309 1.00 97.00 93 SER A CA 1
ATOM 728 C C . SER A 1 93 ? 5.350 12.864 3.413 1.00 97.00 93 SER A C 1
ATOM 730 O O . SER A 1 93 ? 4.248 13.067 2.901 1.00 97.00 93 SER A O 1
ATOM 732 N N . LYS A 1 94 ? 6.052 11.749 3.177 1.00 95.94 94 LYS A N 1
ATOM 733 C CA . LYS A 1 94 ? 5.561 10.637 2.364 1.00 95.94 94 LYS A CA 1
ATOM 734 C C . LYS A 1 94 ? 6.164 9.299 2.787 1.00 95.94 94 LYS A C 1
ATOM 736 O O . LYS A 1 94 ? 7.276 9.232 3.315 1.00 95.94 94 LYS A O 1
ATOM 741 N N . ILE A 1 95 ? 5.453 8.229 2.440 1.00 96.62 95 ILE A N 1
ATOM 742 C CA . ILE A 1 95 ? 6.003 6.871 2.415 1.00 96.62 95 ILE A CA 1
ATOM 743 C C . ILE A 1 95 ? 7.009 6.783 1.244 1.00 96.62 95 ILE A C 1
ATOM 745 O O . ILE A 1 95 ? 6.688 7.268 0.152 1.00 96.62 95 ILE A O 1
ATOM 749 N N . PRO A 1 96 ? 8.214 6.214 1.444 1.00 96.88 96 PRO A N 1
ATOM 750 C CA . PRO A 1 96 ? 9.219 6.111 0.396 1.00 96.88 96 PRO A CA 1
ATOM 751 C C . PRO A 1 96 ? 8.720 5.323 -0.818 1.00 96.88 96 PRO A C 1
ATOM 753 O O . PRO A 1 96 ? 7.960 4.363 -0.688 1.00 96.88 96 PRO A O 1
ATOM 756 N N . ASP A 1 97 ? 9.148 5.729 -2.014 1.00 95.19 97 ASP A N 1
ATOM 757 C CA . ASP A 1 97 ? 8.659 5.150 -3.266 1.00 95.19 97 ASP A CA 1
ATOM 758 C C . ASP A 1 97 ? 9.741 5.105 -4.355 1.00 95.19 97 ASP A C 1
ATOM 760 O O . ASP A 1 97 ? 10.813 5.700 -4.249 1.00 95.19 97 ASP A O 1
ATOM 764 N N . ARG A 1 98 ? 9.463 4.401 -5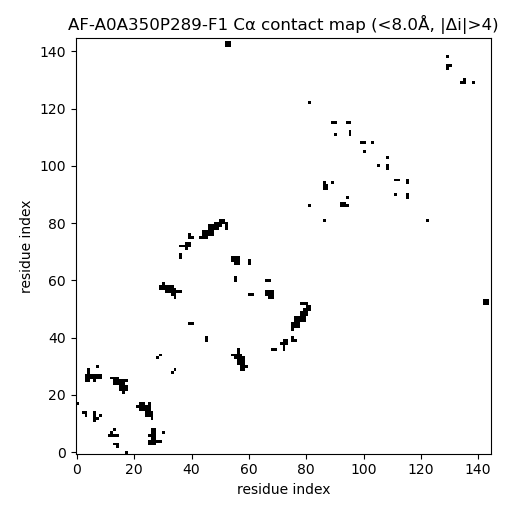.458 1.00 93.44 98 ARG A N 1
ATOM 765 C CA . ARG A 1 98 ? 10.440 4.181 -6.540 1.00 93.44 98 ARG A CA 1
ATOM 766 C C . ARG A 1 98 ? 11.014 5.456 -7.182 1.00 93.44 98 ARG A C 1
ATOM 768 O O . ARG A 1 98 ? 12.064 5.385 -7.812 1.00 93.44 98 ARG A O 1
ATOM 775 N N . LYS A 1 99 ? 10.358 6.615 -7.060 1.00 94.50 99 LYS A N 1
ATOM 776 C CA . LYS A 1 99 ? 10.870 7.903 -7.561 1.00 94.50 99 LYS A CA 1
ATOM 777 C C . LYS A 1 99 ? 12.118 8.352 -6.801 1.00 94.50 99 LYS A C 1
ATOM 779 O O . LYS A 1 99 ? 12.878 9.152 -7.340 1.00 94.50 99 LYS A O 1
ATOM 784 N N . ASP A 1 100 ? 12.349 7.828 -5.599 1.00 97.00 100 ASP A N 1
ATOM 785 C CA . ASP A 1 100 ? 13.516 8.168 -4.783 1.00 97.00 100 ASP A CA 1
ATOM 786 C C . ASP A 1 100 ? 14.820 7.679 -5.422 1.00 97.00 100 ASP A C 1
ATOM 788 O O . ASP A 1 100 ? 15.836 8.358 -5.323 1.00 97.00 100 ASP A O 1
ATOM 792 N N . PHE A 1 101 ? 14.785 6.577 -6.182 1.00 96.62 101 PHE A N 1
ATOM 793 C CA . PHE A 1 101 ? 15.949 6.081 -6.931 1.00 96.62 101 PHE A CA 1
ATOM 794 C C . PHE A 1 101 ? 16.473 7.079 -7.970 1.00 96.62 101 PHE A C 1
ATOM 796 O O . PHE A 1 101 ? 17.654 7.058 -8.292 1.00 96.62 101 PHE A O 1
ATOM 803 N N . GLY A 1 102 ? 15.607 7.948 -8.500 1.00 96.00 102 GLY A N 1
ATOM 804 C CA . GLY A 1 102 ? 15.998 8.986 -9.455 1.00 96.00 102 GLY A CA 1
ATOM 805 C C . GLY A 1 102 ? 16.346 10.332 -8.815 1.00 96.00 102 GLY A C 1
ATOM 806 O O . GLY A 1 102 ? 16.662 11.269 -9.542 1.00 96.00 102 GLY A O 1
ATOM 807 N N . ARG A 1 103 ? 16.219 10.467 -7.488 1.00 95.88 103 ARG A N 1
ATOM 808 C CA . ARG A 1 103 ? 16.342 11.750 -6.768 1.00 95.88 103 ARG A CA 1
ATOM 809 C C . ARG A 1 103 ? 17.416 11.752 -5.687 1.00 95.88 103 ARG A C 1
ATOM 811 O O . ARG A 1 103 ? 17.883 12.828 -5.338 1.00 95.88 103 ARG A O 1
ATOM 818 N N . MET A 1 104 ? 17.757 10.582 -5.159 1.00 97.12 104 MET A N 1
ATOM 819 C CA . MET A 1 104 ? 18.667 10.401 -4.031 1.00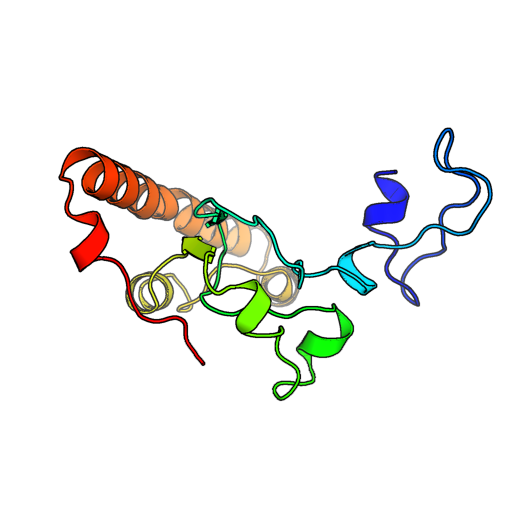 97.12 104 MET A CA 1
ATOM 820 C C . MET A 1 104 ? 19.751 9.397 -4.408 1.00 97.12 104 MET A C 1
ATOM 822 O O . MET A 1 104 ? 19.480 8.426 -5.125 1.00 97.12 104 MET A O 1
ATOM 826 N N . ASP A 1 105 ? 20.959 9.603 -3.888 1.00 97.88 105 ASP A N 1
ATOM 827 C CA . ASP A 1 105 ? 21.993 8.574 -3.945 1.00 97.88 105 ASP A CA 1
ATOM 828 C C . ASP A 1 105 ? 21.654 7.388 -3.025 1.00 97.88 105 ASP A C 1
ATOM 830 O O . ASP A 1 105 ? 20.697 7.412 -2.241 1.00 97.88 105 ASP A O 1
ATOM 834 N N . ASP A 1 106 ? 22.426 6.310 -3.142 1.00 98.12 106 ASP A N 1
ATOM 835 C CA . ASP A 1 106 ? 22.163 5.087 -2.388 1.00 98.12 106 ASP A CA 1
ATOM 836 C C . ASP A 1 106 ? 22.286 5.295 -0.873 1.00 98.12 106 ASP A C 1
ATOM 838 O O . ASP A 1 106 ? 21.472 4.761 -0.120 1.00 98.12 106 ASP A O 1
ATOM 842 N N . ALA A 1 107 ? 23.257 6.087 -0.411 1.00 98.31 107 ALA A N 1
ATOM 843 C CA . ALA A 1 107 ? 23.495 6.296 1.015 1.00 98.31 107 ALA A CA 1
ATOM 844 C C . ALA A 1 107 ? 22.364 7.115 1.658 1.00 98.31 107 ALA A C 1
ATOM 846 O O . ALA A 1 107 ? 21.858 6.759 2.727 1.00 98.31 107 ALA A O 1
ATOM 847 N N . GLU A 1 108 ? 21.928 8.183 0.990 1.00 97.81 108 GLU A N 1
ATOM 848 C CA . GLU A 1 108 ? 20.787 8.992 1.398 1.00 97.81 108 GLU A CA 1
ATOM 849 C C . GLU A 1 108 ? 19.500 8.166 1.396 1.00 97.81 108 GLU A C 1
ATOM 851 O O . GLU A 1 108 ? 18.778 8.159 2.398 1.00 97.81 108 GLU A O 1
ATOM 856 N N . ARG A 1 109 ? 19.239 7.424 0.311 1.00 98.25 109 ARG A N 1
ATOM 857 C CA . ARG A 1 109 ? 18.030 6.607 0.165 1.00 98.25 109 ARG A CA 1
ATOM 858 C C . ARG A 1 109 ? 17.958 5.505 1.218 1.00 98.25 109 ARG A C 1
ATOM 860 O O . ARG A 1 109 ? 16.911 5.350 1.838 1.00 98.25 109 ARG A O 1
ATOM 867 N N . ILE A 1 110 ? 19.053 4.778 1.464 1.00 98.31 110 ILE A N 1
ATOM 868 C CA . ILE A 1 110 ? 19.117 3.725 2.494 1.00 98.31 110 ILE A CA 1
ATOM 869 C C . ILE A 1 110 ? 18.811 4.309 3.875 1.00 98.31 110 ILE A C 1
ATOM 871 O O . ILE A 1 110 ? 18.010 3.740 4.615 1.00 98.31 110 ILE A O 1
ATOM 875 N N . ARG A 1 111 ? 19.400 5.462 4.214 1.00 98.31 111 ARG A N 1
ATOM 876 C CA . ARG A 1 111 ? 19.143 6.135 5.493 1.00 98.31 111 ARG A CA 1
ATOM 877 C C . ARG A 1 111 ? 17.686 6.587 5.614 1.00 98.31 111 ARG A C 1
ATOM 879 O O . ARG A 1 111 ? 17.071 6.358 6.650 1.00 98.31 111 ARG A O 1
ATOM 886 N N . TYR A 1 112 ? 17.136 7.209 4.571 1.00 98.12 112 TYR A N 1
ATOM 887 C CA . TYR A 1 112 ? 15.742 7.658 4.545 1.00 98.12 112 TYR A CA 1
ATOM 888 C C . TYR A 1 112 ? 14.763 6.485 4.684 1.00 98.12 112 TYR A C 1
ATOM 890 O O . TYR A 1 112 ? 13.910 6.496 5.570 1.00 98.12 112 TYR A O 1
ATOM 898 N N . TRP A 1 113 ? 14.897 5.462 3.842 1.00 98.25 113 TRP A N 1
ATOM 899 C CA . TRP A 1 113 ? 14.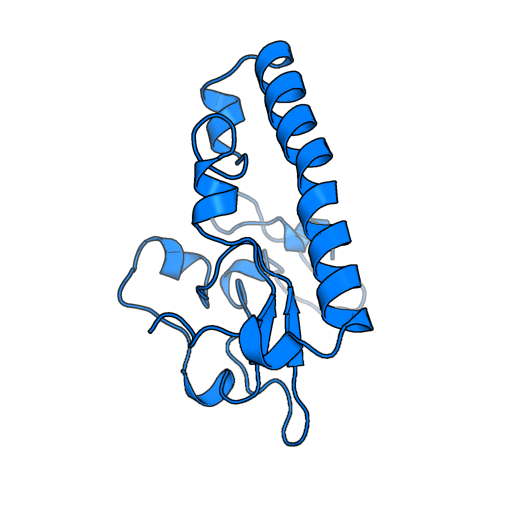011 4.300 3.862 1.00 98.25 113 TRP A CA 1
ATOM 900 C C . TRP A 1 113 ? 14.138 3.536 5.184 1.00 98.25 113 TRP A C 1
ATOM 902 O O . TRP A 1 113 ? 13.127 3.120 5.742 1.00 98.25 113 TRP A O 1
ATOM 912 N N . GLY A 1 114 ? 15.356 3.412 5.722 1.00 98.38 114 GLY A N 1
ATOM 913 C CA . GLY A 1 114 ? 15.609 2.802 7.027 1.00 98.38 114 GLY A CA 1
ATOM 914 C C . GLY A 1 114 ? 14.920 3.533 8.181 1.00 98.38 114 GLY A C 1
ATOM 915 O O . GLY A 1 114 ? 14.342 2.881 9.047 1.00 98.38 114 GLY A O 1
ATOM 916 N N . GLU A 1 115 ? 14.914 4.868 8.169 1.00 98.31 115 GLU A N 1
ATOM 917 C CA . GLU A 1 115 ? 14.191 5.664 9.168 1.00 98.31 115 GLU A CA 1
ATOM 918 C C . GLU A 1 115 ? 12.680 5.413 9.096 1.00 98.31 115 GLU A C 1
ATOM 920 O O . GLU A 1 115 ? 12.058 5.123 10.114 1.00 98.31 115 GLU A O 1
ATOM 925 N N . VAL A 1 116 ? 12.081 5.450 7.900 1.00 98.19 116 VAL A N 1
ATOM 926 C CA . VAL A 1 116 ? 10.637 5.188 7.757 1.00 98.19 116 VAL A CA 1
ATOM 927 C C . VAL A 1 116 ? 10.281 3.757 8.167 1.00 98.19 116 VAL A C 1
ATOM 929 O O . VAL A 1 116 ? 9.279 3.548 8.848 1.00 98.19 116 VAL A O 1
ATOM 932 N N . MET A 1 117 ? 11.117 2.777 7.812 1.00 97.50 117 MET A N 1
ATOM 933 C CA . MET A 1 117 ? 10.942 1.388 8.241 1.00 97.50 117 MET A CA 1
ATOM 934 C C . MET A 1 117 ? 10.964 1.261 9.764 1.00 97.50 117 MET A C 1
ATOM 936 O O . MET A 1 117 ? 10.073 0.630 10.326 1.00 97.50 117 MET A O 1
ATOM 940 N N . LYS A 1 118 ? 11.920 1.901 10.445 1.00 98.38 118 LYS A N 1
ATOM 941 C CA . LYS A 1 118 ? 11.971 1.911 11.912 1.00 98.38 118 LYS A CA 1
ATOM 942 C C . LYS A 1 118 ? 10.716 2.543 12.514 1.00 98.38 118 LYS A C 1
ATOM 944 O O . LYS A 1 118 ? 10.132 1.995 13.439 1.00 98.38 118 LYS A O 1
ATOM 949 N N . ARG A 1 119 ? 10.263 3.669 11.962 1.00 97.94 119 ARG A N 1
ATOM 950 C CA . ARG A 1 119 ? 9.047 4.347 12.430 1.00 97.94 119 ARG A CA 1
ATOM 951 C C . ARG A 1 119 ? 7.773 3.538 12.210 1.00 97.94 119 ARG A C 1
ATOM 953 O O . ARG A 1 119 ? 6.803 3.754 12.923 1.00 97.94 119 ARG A O 1
ATOM 960 N N . SER A 1 120 ? 7.757 2.578 11.283 1.00 96.00 120 SER A N 1
ATOM 961 C CA . SER A 1 120 ? 6.600 1.686 11.110 1.00 96.00 120 SER A CA 1
ATOM 962 C C . SER A 1 120 ? 6.309 0.811 12.341 1.00 96.00 120 SER A C 1
ATOM 964 O O . SER A 1 120 ? 5.180 0.350 12.499 1.00 96.00 120 SER A O 1
ATOM 966 N N . GLU A 1 121 ? 7.271 0.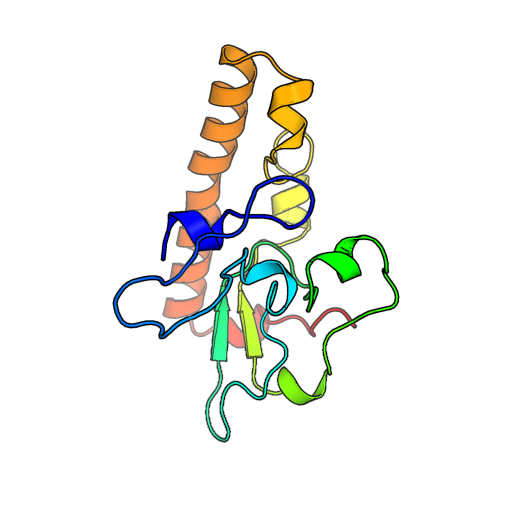647 13.260 1.00 97.19 121 GLU A N 1
ATOM 967 C CA . GLU A 1 121 ? 7.039 0.005 14.562 1.00 97.19 121 GLU A CA 1
ATOM 968 C C . GLU A 1 121 ? 6.005 0.768 15.412 1.00 97.19 121 GLU A C 1
ATOM 970 O O . GLU A 1 121 ? 5.261 0.140 16.164 1.00 97.19 121 GLU A O 1
ATOM 975 N N . GLU A 1 122 ? 5.889 2.094 15.240 1.00 96.00 122 GLU A N 1
ATOM 976 C CA . GLU A 1 122 ? 4.853 2.926 15.876 1.00 96.00 122 GLU A CA 1
ATOM 977 C C . GLU A 1 122 ? 3.448 2.420 15.500 1.00 96.00 122 GLU A C 1
ATOM 979 O O . GLU A 1 122 ? 2.593 2.248 16.367 1.00 96.00 122 GLU A O 1
ATOM 984 N N . LEU A 1 123 ? 3.238 2.095 14.217 1.00 94.81 123 LEU A N 1
ATOM 985 C CA . LEU A 1 123 ? 1.961 1.596 13.692 1.00 94.81 123 LEU A CA 1
ATOM 986 C C . LEU A 1 123 ? 1.632 0.195 14.216 1.00 94.81 123 LEU A C 1
ATOM 988 O O . LEU A 1 123 ? 0.475 -0.118 14.492 1.00 94.81 123 LEU A O 1
ATOM 992 N N . ALA A 1 124 ? 2.648 -0.661 14.353 1.00 93.50 124 ALA A N 1
ATOM 993 C CA . ALA A 1 124 ? 2.473 -1.993 14.924 1.00 93.50 124 ALA A CA 1
ATOM 994 C C . ALA A 1 124 ? 2.064 -1.918 16.404 1.00 93.50 124 ALA A C 1
ATOM 996 O O . ALA A 1 124 ? 1.173 -2.657 16.829 1.00 93.50 124 ALA A O 1
ATOM 997 N N . GLY A 1 125 ? 2.679 -1.006 17.166 1.00 93.75 125 GLY A N 1
ATOM 998 C CA . GLY A 1 125 ? 2.305 -0.726 18.552 1.00 93.75 125 GLY A CA 1
ATOM 999 C C . GLY A 1 125 ? 0.867 -0.224 18.669 1.00 93.75 125 GLY A C 1
ATOM 1000 O O . GLY A 1 125 ? 0.082 -0.790 19.426 1.00 93.75 125 GLY A O 1
ATOM 1001 N N . GLU A 1 126 ? 0.489 0.767 17.857 1.00 91.75 126 GLU A N 1
ATOM 1002 C CA . GLU A 1 126 ? -0.875 1.310 17.840 1.00 91.75 126 GLU A CA 1
ATOM 1003 C C . GLU A 1 126 ? -1.920 0.235 17.500 1.00 91.75 126 GLU A C 1
ATOM 1005 O O . GLU A 1 126 ? -2.956 0.131 18.161 1.00 91.75 126 GLU A O 1
ATOM 1010 N N . LEU A 1 127 ? -1.641 -0.628 16.516 1.00 90.44 127 LEU A N 1
ATOM 1011 C CA . LEU A 1 127 ? -2.537 -1.730 16.167 1.00 90.44 127 LEU A CA 1
ATOM 1012 C C . LEU A 1 127 ? -2.721 -2.716 17.330 1.00 90.44 127 LEU A C 1
ATOM 1014 O O . LEU A 1 127 ? -3.844 -3.171 17.576 1.00 90.44 127 LEU A O 1
ATOM 1018 N N . ASP A 1 128 ? -1.649 -3.055 18.052 1.00 91.00 128 ASP A N 1
ATOM 1019 C CA . ASP A 1 128 ? -1.746 -3.945 19.211 1.00 91.00 128 ASP A CA 1
ATOM 1020 C C . ASP A 1 128 ? -2.549 -3.307 20.354 1.00 91.00 128 ASP A C 1
ATOM 1022 O O . ASP A 1 128 ? -3.408 -3.959 20.960 1.00 91.00 128 ASP A O 1
ATOM 1026 N N . GLU A 1 129 ? -2.368 -2.009 20.594 1.00 89.50 129 GLU A N 1
ATOM 1027 C CA . GLU A 1 129 ? -3.169 -1.249 21.555 1.00 89.50 129 GLU A CA 1
ATOM 1028 C C . GLU A 1 129 ? -4.653 -1.219 21.170 1.00 89.50 129 GLU A C 1
ATOM 1030 O O . GLU A 1 129 ? -5.521 -1.477 22.009 1.00 89.50 129 GLU A O 1
ATOM 1035 N N . VAL A 1 130 ? -4.985 -0.958 19.903 1.00 87.56 130 VAL A N 1
ATOM 1036 C CA . VAL A 1 130 ? -6.377 -0.952 19.418 1.00 87.56 130 VAL A CA 1
ATOM 1037 C C . VAL A 1 130 ? -7.015 -2.334 19.576 1.00 87.56 130 VAL A C 1
ATOM 1039 O O . VAL A 1 130 ? -8.146 -2.451 20.066 1.00 87.56 130 VAL A O 1
ATOM 1042 N N . ARG A 1 131 ? -6.273 -3.390 19.224 1.00 85.94 131 ARG A N 1
ATOM 1043 C CA . ARG A 1 131 ? -6.703 -4.787 19.355 1.00 85.94 131 ARG A CA 1
ATOM 1044 C C . ARG A 1 131 ? -6.978 -5.171 20.809 1.00 85.94 131 ARG A C 1
ATOM 1046 O O . ARG A 1 131 ? -7.964 -5.855 21.084 1.00 85.94 131 ARG A O 1
ATOM 1053 N N . THR A 1 132 ? -6.127 -4.747 21.742 1.00 85.44 132 THR A N 1
ATOM 1054 C CA . THR A 1 132 ? -6.231 -5.121 23.163 1.00 85.44 132 THR A CA 1
ATOM 1055 C C . THR A 1 132 ? -7.205 -4.249 23.956 1.00 85.44 132 THR A C 1
ATOM 1057 O O . THR A 1 132 ? -7.891 -4.748 24.849 1.00 85.44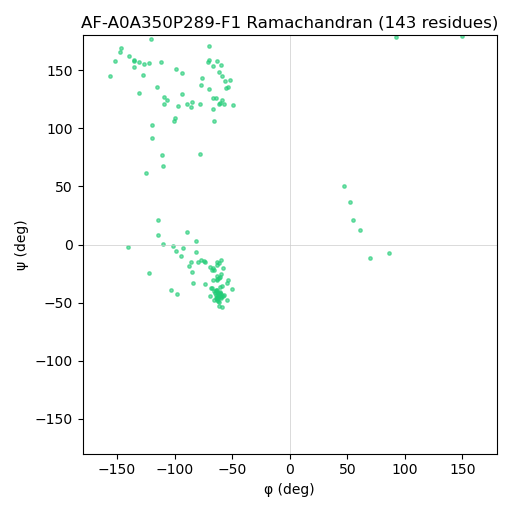 132 THR A O 1
ATOM 1060 N N . SER A 1 133 ? -7.333 -2.965 23.616 1.00 77.94 133 SER A N 1
ATOM 1061 C CA . SER A 1 133 ? -8.148 -1.993 24.359 1.00 77.94 133 SER A CA 1
ATOM 1062 C C . SER A 1 133 ? -9.649 -2.026 24.039 1.00 77.94 133 SER A C 1
ATOM 1064 O O . SER A 1 133 ? -10.422 -1.325 24.694 1.00 77.94 133 SER A O 1
ATOM 1066 N N . LYS A 1 134 ? -10.088 -2.816 23.044 1.00 67.69 134 LYS A N 1
ATOM 1067 C CA . LYS A 1 134 ? -11.468 -2.829 22.503 1.00 67.69 134 LYS A CA 1
ATOM 1068 C C . LYS A 1 134 ? -11.965 -1.453 22.020 1.00 67.69 134 LYS A C 1
ATOM 1070 O O . LYS A 1 134 ? -13.170 -1.243 21.900 1.00 67.69 134 LYS A O 1
ATOM 1075 N N . ARG A 1 135 ? -11.060 -0.515 21.715 1.00 73.38 135 ARG A N 1
ATOM 1076 C CA . ARG A 1 135 ? -11.391 0.840 21.232 1.00 73.38 135 ARG A CA 1
ATOM 1077 C C . ARG A 1 135 ? -11.507 0.949 19.714 1.00 73.38 135 ARG A C 1
ATOM 1079 O O . ARG A 1 135 ? -11.629 2.055 19.207 1.00 73.38 135 ARG A O 1
ATOM 1086 N N . ILE A 1 136 ? -11.532 -0.179 19.004 1.00 76.81 136 ILE A N 1
ATOM 1087 C CA . ILE A 1 136 ? -11.517 -0.226 17.537 1.00 76.81 136 ILE A CA 1
ATOM 1088 C C . ILE A 1 136 ? -12.559 0.694 16.890 1.00 76.81 136 ILE A C 1
ATOM 1090 O O . ILE A 1 136 ? -12.240 1.385 15.936 1.00 76.81 136 ILE A O 1
ATOM 1094 N N . LEU A 1 137 ? -13.761 0.803 17.468 1.00 76.44 137 LEU A N 1
ATOM 1095 C CA . LEU A 1 137 ? -14.825 1.662 16.940 1.00 76.44 137 LEU A CA 1
ATOM 1096 C C . LEU A 1 137 ? -14.478 3.158 16.949 1.00 76.44 137 LEU A C 1
ATOM 1098 O O . LEU A 1 137 ? -14.967 3.889 16.098 1.00 76.44 137 LEU A O 1
ATOM 1102 N N . ALA A 1 138 ? -13.647 3.619 17.888 1.00 78.06 138 ALA A N 1
ATOM 1103 C CA . ALA A 1 138 ? -13.221 5.017 17.965 1.00 78.06 138 ALA A CA 1
ATOM 1104 C C . ALA A 1 138 ? -12.097 5.357 16.968 1.00 78.06 138 ALA A C 1
ATOM 1106 O O . ALA A 1 138 ? -11.838 6.533 16.731 1.00 78.06 138 ALA A O 1
ATOM 1107 N N . SER A 1 139 ? -11.447 4.339 16.398 1.00 76.56 139 SER A N 1
ATOM 1108 C CA . SER A 1 139 ? -10.342 4.470 15.441 1.00 76.56 139 SER A CA 1
ATOM 1109 C C . SER A 1 139 ? -10.783 4.256 13.987 1.00 76.56 139 SER A C 1
ATOM 1111 O O . SER A 1 139 ? -9.962 4.348 13.079 1.00 76.56 139 SER A O 1
ATOM 1113 N N . ILE A 1 140 ? -12.064 3.950 13.751 1.00 81.81 140 ILE A N 1
ATOM 1114 C CA . ILE A 1 140 ? -12.616 3.754 12.408 1.00 81.81 140 ILE A CA 1
ATOM 1115 C C . ILE A 1 140 ? -13.099 5.096 11.867 1.00 81.81 140 ILE A C 1
ATOM 1117 O O . ILE A 1 140 ? -13.996 5.724 12.429 1.00 81.81 140 ILE A O 1
ATOM 1121 N N . ASN A 1 141 ? -12.536 5.494 10.731 1.00 82.12 141 ASN A N 1
ATOM 1122 C CA . ASN A 1 141 ? -13.025 6.615 9.942 1.00 82.12 141 ASN A CA 1
ATOM 1123 C C . ASN A 1 141 ? -13.895 6.097 8.786 1.00 82.12 141 ASN A C 1
ATOM 1125 O O . ASN A 1 141 ? -13.667 4.983 8.305 1.00 82.12 141 ASN A O 1
ATOM 1129 N N . PRO A 1 142 ? -14.879 6.881 8.310 1.00 76.44 142 PRO A N 1
ATOM 1130 C CA . PRO A 1 142 ? -15.562 6.571 7.062 1.00 76.44 142 PRO A CA 1
ATOM 1131 C C . PRO A 1 142 ? -14.543 6.453 5.928 1.00 76.44 142 PRO A C 1
ATOM 1133 O O . PRO A 1 142 ? -13.610 7.254 5.860 1.00 76.44 142 PRO A O 1
ATOM 1136 N N . ALA A 1 143 ? -14.744 5.493 5.027 1.00 65.19 143 ALA A N 1
ATOM 1137 C CA . ALA A 1 143 ? -13.936 5.403 3.819 1.00 65.19 143 ALA A CA 1
ATOM 1138 C C . ALA A 1 143 ? -13.992 6.734 3.047 1.00 65.19 143 ALA A C 1
ATOM 1140 O O . ALA A 1 143 ? -15.069 7.326 2.886 1.00 65.19 143 ALA A O 1
ATOM 1141 N N . GLU A 1 144 ? -12.835 7.215 2.588 1.00 62.69 144 GLU A N 1
ATOM 1142 C CA . GLU A 1 144 ? -12.768 8.390 1.721 1.00 62.69 144 GLU A CA 1
ATOM 1143 C C . GLU A 1 144 ? -13.529 8.079 0.425 1.00 62.69 144 GLU A C 1
ATOM 1145 O O . GLU A 1 144 ? -13.223 7.105 -0.264 1.00 62.69 144 GLU A O 1
ATOM 1150 N N . ARG A 1 145 ? -14.566 8.872 0.125 1.00 51.72 145 ARG A N 1
ATOM 1151 C CA . ARG A 1 145 ? -15.416 8.661 -1.054 1.00 51.72 145 ARG A CA 1
ATOM 1152 C C . ARG A 1 145 ? -14.698 8.966 -2.349 1.00 51.72 145 ARG A C 1
ATOM 1154 O O . ARG A 1 145 ? -14.173 10.095 -2.517 1.00 51.72 145 ARG A O 1
#

Organism: NCBI:txid589873

Secondary structure (DSSP, 8-state):
-HHHHT--TTTSPPEES-TTT-SSEE--GGGT-SS--S---SSS-EEEE-SSS----SGGGGG-TT----GGGGTTEEEE---HHHHHTSGGGS---GGGGGTS-HHHHHHHHHHHHHHHHHHHHHHHHHHHHT-GGGSPPPPP-

Foldseek 3Di:
DVVQLAAAPPPHFFDADPVPPGGDTGHRPLQQAVDDLAQPDDPAAAEAEDADLADQGGPVCPVVVVDGRDVVSCPRYDYDHDDQVLLCPAVVSHQDDPVCPVVDDPVVSCVRNVVVVVCCVVVVVVVVCCVVVVCVVVVDDPRDD

Solvent-accessible surface area (backbone atoms only — not comparable to full-atom values): 8857 Å² total; per-residue (Å²): 102,74,71,18,57,67,12,41,81,97,77,40,69,62,38,65,52,42,91,93,76,53,84,51,79,33,48,24,52,41,57,70,49,51,34,82,71,49,76,81,59,95,87,54,79,40,81,43,81,41,84,51,80,70,67,46,28,27,54,77,34,76,83,35,88,87,56,63,50,61,67,81,39,43,75,48,52,47,75,46,47,71,53,72,68,61,35,52,70,36,76,91,46,42,79,85,57,81,70,46,71,82,74,42,56,70,70,59,42,53,52,51,50,50,50,56,58,58,55,48,53,57,56,54,50,51,52,52,48,36,70,72,68,72,47,50,77,82,72,61,71,80,76,71,128

Sequence (145 aa):
AVMASGSIPLALSAVEDIHGAGPGMYYDGGVTDYHFDIPFSDDSLVLYPHFYPHITPGWFDKMLSWRRGNPQHYDNVLILCPSAEWVASLPFSKIPDRKDFGRMDDAERIRYWGEVMKRSEELAGELDEVRTSKRILASINPAER

InterPro domains:
  IPR016035 Acyl transferase/acyl hydrolase/lysophospholipase [SSF52151] (1-117)